Protein AF-A0A3S5BX88-F1 (afdb_monomer)

Radius of gyration: 22.18 Å; Cα contacts (8 Å, |Δi|>4): 60; chains: 1; bounding box: 68×38×36 Å

Foldseek 3Di:
DDPPDDPVRVVVVVVVLVVVQQPDQPGARPVRDRVVVVVVVVVVVVAFDKDWDDDPPDIDIDTDWDAPDPPGDTDDDDDDDDDD

Mean predicted aligned error: 10.96 Å

Structure (mmCIF, N/CA/C/O backbone):
data_AF-A0A3S5BX88-F1
#
_entry.id   AF-A0A3S5BX88-F1
#
loop_
_atom_site.group_PDB
_atom_site.id
_atom_site.type_symbol
_atom_site.label_atom_id
_atom_site.label_alt_id
_atom_site.label_comp_id
_atom_site.label_asym_id
_atom_site.label_entity_id
_atom_site.label_seq_id
_atom_site.pdbx_PDB_ins_code
_atom_site.Cartn_x
_atom_site.Cartn_y
_atom_site.Cartn_z
_atom_site.occupancy
_atom_site.B_iso_or_equiv
_atom_site.auth_seq_id
_atom_site.auth_comp_id
_atom_site.auth_asym_id
_atom_site.auth_atom_id
_atom_site.pdbx_PDB_model_num
ATOM 1 N N . MET A 1 1 ? 47.199 -17.329 -22.337 1.00 35.88 1 MET A N 1
ATOM 2 C CA . MET A 1 1 ? 47.514 -16.025 -21.716 1.00 35.88 1 MET A CA 1
ATOM 3 C C . MET A 1 1 ? 46.267 -15.567 -20.976 1.00 35.88 1 MET A C 1
ATOM 5 O O . MET A 1 1 ? 45.383 -14.979 -21.579 1.00 35.88 1 MET A O 1
ATOM 9 N N . THR A 1 2 ? 46.127 -15.966 -19.711 1.00 36.59 2 THR A N 1
ATOM 10 C CA . THR A 1 2 ? 44.935 -15.661 -18.908 1.00 36.59 2 THR A CA 1
ATOM 11 C C . THR A 1 2 ? 45.119 -14.281 -18.299 1.00 36.59 2 THR A C 1
ATOM 13 O O . THR A 1 2 ? 45.902 -14.107 -17.370 1.00 36.59 2 THR A O 1
ATOM 16 N N . ILE A 1 3 ? 44.445 -13.285 -18.866 1.00 50.22 3 ILE A N 1
ATOM 17 C CA . ILE A 1 3 ? 44.362 -11.943 -18.291 1.00 50.22 3 ILE A CA 1
ATOM 18 C C . ILE A 1 3 ? 43.544 -12.019 -16.996 1.00 50.22 3 ILE A C 1
ATOM 20 O O . ILE A 1 3 ? 42.324 -12.152 -17.022 1.00 50.22 3 ILE A O 1
ATOM 24 N N . ALA A 1 4 ? 44.226 -11.984 -15.850 1.00 49.34 4 ALA A N 1
ATOM 25 C CA . ALA A 1 4 ? 43.589 -11.856 -14.546 1.00 49.34 4 ALA A CA 1
ATOM 26 C C . ALA A 1 4 ? 43.017 -10.436 -14.421 1.00 49.34 4 ALA A C 1
ATOM 28 O O . ALA A 1 4 ? 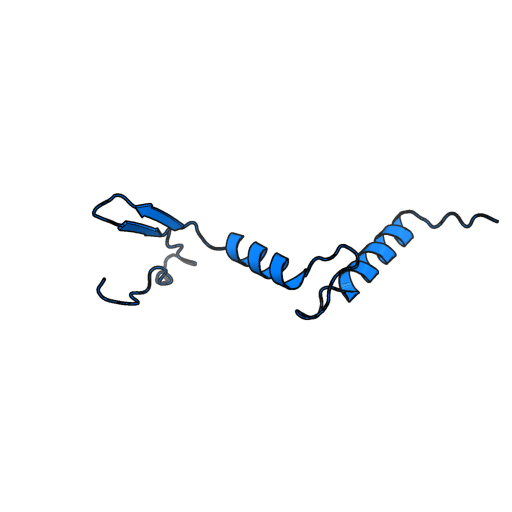43.729 -9.485 -14.101 1.00 49.34 4 ALA A O 1
ATOM 29 N N . VAL A 1 5 ? 41.735 -10.275 -14.747 1.00 59.09 5 VAL A N 1
ATOM 30 C CA . VAL A 1 5 ? 41.036 -8.997 -14.594 1.00 59.09 5 VAL A CA 1
ATOM 31 C C . VAL A 1 5 ? 40.846 -8.733 -13.099 1.00 59.09 5 VAL A C 1
ATOM 33 O O . VAL A 1 5 ? 40.357 -9.592 -12.366 1.00 59.09 5 VAL A O 1
ATOM 36 N N . SER A 1 6 ? 41.278 -7.560 -12.630 1.00 60.75 6 SER A N 1
ATOM 37 C CA . SER A 1 6 ? 41.191 -7.167 -11.218 1.00 60.75 6 SER A CA 1
ATOM 38 C C . SER A 1 6 ? 39.745 -7.278 -10.696 1.00 60.75 6 SER A C 1
ATOM 40 O O . SER A 1 6 ? 38.830 -6.842 -11.399 1.00 60.75 6 SER A O 1
ATOM 42 N N . PRO A 1 7 ? 39.506 -7.765 -9.459 1.00 61.53 7 PRO A N 1
ATOM 43 C CA . PRO A 1 7 ? 38.158 -7.919 -8.896 1.00 61.53 7 PRO A CA 1
ATOM 44 C C . PRO A 1 7 ? 37.321 -6.635 -8.951 1.00 61.53 7 PRO A C 1
ATOM 46 O O . PRO A 1 7 ? 36.118 -6.683 -9.186 1.00 61.53 7 PRO A O 1
ATOM 49 N N . ARG A 1 8 ? 37.964 -5.466 -8.804 1.00 57.72 8 ARG A N 1
ATOM 50 C CA . ARG A 1 8 ? 37.300 -4.157 -8.925 1.00 57.72 8 ARG A CA 1
ATOM 51 C C . ARG A 1 8 ? 36.801 -3.870 -10.342 1.00 57.72 8 ARG A C 1
ATOM 53 O O . ARG A 1 8 ? 35.737 -3.286 -10.493 1.00 57.72 8 ARG A O 1
ATOM 60 N N . VAL A 1 9 ? 37.539 -4.295 -11.366 1.00 61.06 9 VAL A N 1
ATOM 61 C CA . VAL A 1 9 ? 37.158 -4.111 -12.776 1.00 61.06 9 VAL A CA 1
ATOM 62 C C . VAL A 1 9 ? 36.000 -5.044 -13.138 1.00 61.06 9 VAL A C 1
ATOM 64 O O . VAL A 1 9 ? 35.060 -4.613 -13.798 1.00 61.06 9 VAL A O 1
ATOM 67 N N . SER A 1 10 ? 36.003 -6.279 -12.629 1.00 58.78 10 SER A N 1
ATOM 68 C CA . SER A 1 10 ? 34.902 -7.231 -12.829 1.00 58.78 10 SER A CA 1
ATOM 69 C C . SER A 1 10 ? 33.596 -6.776 -12.167 1.00 58.78 10 SER A C 1
ATOM 71 O O . SER A 1 10 ? 32.535 -6.897 -12.771 1.00 58.78 10 SER A O 1
ATOM 73 N N . VAL A 1 11 ? 33.658 -6.199 -10.960 1.00 60.78 11 VAL A N 1
ATOM 74 C CA . VAL A 1 11 ? 32.476 -5.647 -10.267 1.00 60.78 11 VAL A CA 1
ATOM 75 C C . VAL A 1 11 ? 31.927 -4.409 -10.984 1.00 60.78 11 VAL A C 1
ATOM 77 O O . VAL A 1 11 ? 30.713 -4.268 -11.108 1.00 60.78 11 VAL A O 1
ATOM 80 N N . LEU A 1 12 ? 32.793 -3.534 -11.505 1.00 62.78 12 LEU A N 1
ATOM 81 C CA . LEU A 1 12 ? 32.361 -2.381 -12.303 1.00 62.78 12 LEU A CA 1
ATOM 82 C C . LEU A 1 12 ? 31.661 -2.811 -13.597 1.00 62.78 12 LEU A C 1
ATOM 84 O O . LEU A 1 12 ? 30.614 -2.262 -13.916 1.00 62.78 12 LEU A O 1
ATOM 88 N N . TYR A 1 13 ? 32.179 -3.823 -14.298 1.00 60.28 13 TYR A N 1
ATOM 89 C CA . TYR A 1 13 ? 31.518 -4.384 -15.482 1.00 60.28 13 TYR A CA 1
ATOM 90 C C . TYR A 1 13 ? 30.170 -5.032 -15.154 1.00 60.28 13 TYR A C 1
ATOM 92 O O . TYR A 1 13 ? 29.216 -4.866 -15.909 1.00 60.28 13 TYR A O 1
ATOM 100 N N . LEU A 1 14 ? 30.065 -5.735 -14.022 1.00 59.94 14 LEU A N 1
ATOM 101 C CA . LEU A 1 14 ? 28.802 -6.332 -13.588 1.00 59.94 14 LEU A CA 1
ATOM 102 C C . LEU A 1 14 ? 27.742 -5.260 -13.289 1.00 59.94 14 LEU A C 1
ATOM 104 O O . LEU A 1 14 ? 26.606 -5.384 -13.738 1.00 59.94 14 LEU A O 1
ATOM 108 N N . ASN A 1 15 ? 28.128 -4.195 -12.579 1.00 58.91 15 ASN A N 1
ATOM 109 C CA . ASN A 1 15 ? 27.243 -3.066 -12.282 1.00 58.91 15 ASN A CA 1
ATOM 110 C C . ASN A 1 15 ? 26.856 -2.288 -13.548 1.00 58.91 15 ASN A C 1
ATOM 112 O O . ASN A 1 15 ? 25.713 -1.859 -13.674 1.00 58.91 15 ASN A O 1
ATOM 116 N N . LEU A 1 16 ? 27.777 -2.151 -14.506 1.00 61.53 16 LEU A N 1
ATOM 117 C CA . LEU A 1 16 ? 27.495 -1.523 -15.796 1.00 61.53 16 LEU A CA 1
ATOM 118 C C . LEU A 1 16 ? 26.479 -2.342 -16.605 1.00 61.53 16 LEU A C 1
ATOM 120 O O . LEU A 1 16 ? 25.568 -1.773 -17.189 1.00 61.53 16 LEU A O 1
ATOM 124 N N . LEU A 1 17 ? 26.601 -3.674 -16.608 1.00 57.38 17 LEU A N 1
ATOM 125 C CA . LEU A 1 17 ? 25.641 -4.558 -17.272 1.00 57.38 17 LEU A CA 1
ATOM 126 C C . LEU A 1 17 ? 24.273 -4.535 -16.586 1.00 57.38 17 LEU A C 1
ATOM 128 O O . LEU A 1 17 ? 23.268 -4.501 -17.283 1.00 57.38 17 LEU A O 1
ATOM 132 N N . LEU A 1 18 ? 24.217 -4.505 -15.251 1.00 59.50 18 LEU A N 1
ATOM 133 C CA . LEU A 1 18 ? 22.966 -4.326 -14.499 1.00 59.50 18 LEU A CA 1
ATOM 134 C C . LEU A 1 18 ? 22.248 -3.021 -14.888 1.00 59.50 18 LEU A C 1
ATOM 136 O O . LEU A 1 18 ? 21.047 -3.057 -15.149 1.00 59.50 18 LEU A O 1
ATOM 140 N N . SER A 1 19 ? 23.003 -1.927 -15.029 1.00 60.31 19 SER A N 1
ATOM 141 C CA . SER A 1 19 ? 22.507 -0.596 -15.421 1.00 60.31 19 SER A CA 1
ATOM 142 C C . SER A 1 19 ? 22.003 -0.494 -16.873 1.00 60.31 19 SER A C 1
ATOM 144 O O . SER A 1 19 ? 21.453 0.533 -17.262 1.00 60.31 19 SER A O 1
ATOM 146 N N . LEU A 1 20 ? 22.218 -1.510 -17.717 1.00 62.47 20 LEU A N 1
ATOM 147 C CA . LEU A 1 20 ? 21.692 -1.515 -19.090 1.00 62.47 20 LEU A CA 1
ATOM 148 C C . LEU A 1 20 ? 20.280 -2.110 -19.181 1.00 62.47 20 LEU A C 1
ATOM 150 O O . LEU A 1 20 ? 19.577 -1.845 -20.153 1.00 62.47 20 LEU A O 1
ATOM 154 N N . TYR A 1 21 ? 19.865 -2.910 -18.192 1.00 60.91 21 TYR A N 1
ATOM 155 C CA . TYR A 1 21 ? 18.573 -3.616 -18.196 1.00 60.91 21 TYR A CA 1
ATOM 156 C C . TYR A 1 21 ? 17.558 -3.032 -17.211 1.00 60.91 21 TYR A C 1
ATOM 158 O O . TYR A 1 21 ? 16.477 -3.589 -17.038 1.00 60.91 21 TYR A O 1
ATOM 166 N N . ASP A 1 22 ? 17.904 -1.954 -16.517 1.00 69.94 22 ASP A N 1
ATOM 167 C CA . ASP A 1 22 ? 17.054 -1.322 -15.514 1.00 69.94 22 ASP A CA 1
ATOM 168 C C . ASP A 1 22 ? 16.445 0.003 -15.987 1.00 69.94 22 ASP A C 1
ATOM 170 O O . ASP A 1 22 ? 15.668 0.595 -15.252 1.00 69.94 22 ASP A O 1
ATOM 174 N N . HIS A 1 23 ? 16.739 0.460 -17.206 1.00 73.12 23 HIS A N 1
ATOM 175 C CA . HIS A 1 23 ? 16.342 1.788 -17.679 1.00 73.12 23 HIS A CA 1
ATOM 176 C C . HIS A 1 23 ? 14.920 1.874 -18.262 1.00 73.12 23 HIS A C 1
ATOM 178 O O . HIS A 1 23 ? 14.360 2.969 -18.317 1.00 73.12 23 HIS A O 1
ATOM 184 N N . ASP A 1 24 ? 14.336 0.753 -18.697 1.00 75.06 24 ASP A N 1
ATOM 185 C CA . ASP A 1 24 ? 13.009 0.704 -19.322 1.00 75.06 24 ASP A CA 1
ATOM 186 C C . ASP A 1 24 ? 12.173 -0.477 -18.792 1.00 75.06 24 ASP A C 1
ATOM 188 O O . ASP A 1 24 ? 12.703 -1.529 -18.4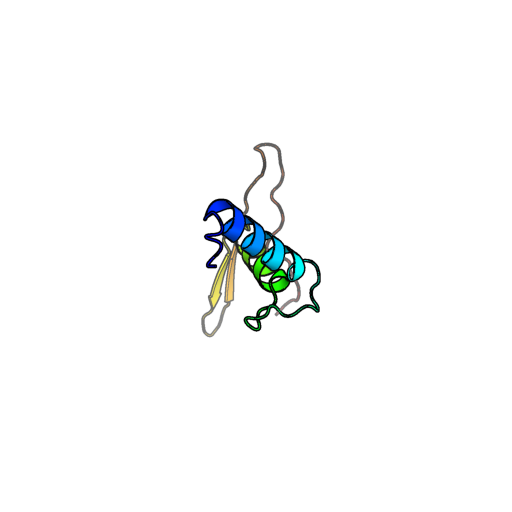32 1.00 75.06 24 ASP A O 1
ATOM 192 N N . VAL A 1 25 ? 10.849 -0.304 -18.739 1.00 77.19 25 VAL A N 1
ATOM 193 C CA . VAL A 1 25 ? 9.887 -1.294 -18.215 1.00 77.19 25 VAL A CA 1
ATOM 194 C C . VAL A 1 25 ? 9.689 -2.483 -19.155 1.00 77.19 25 VAL A C 1
ATOM 196 O O . VAL 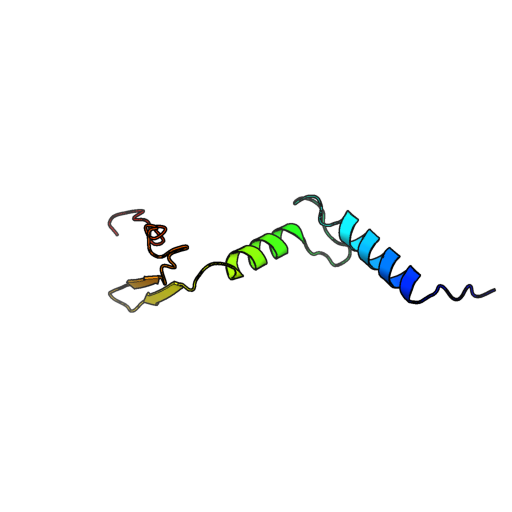A 1 25 ? 9.231 -3.539 -18.723 1.00 77.19 25 VAL A O 1
ATOM 199 N N . SER A 1 26 ? 10.019 -2.313 -20.438 1.00 82.75 26 SER A N 1
ATOM 200 C CA . SER A 1 26 ? 9.868 -3.336 -21.478 1.00 82.75 26 SER A CA 1
ATOM 201 C C . SER A 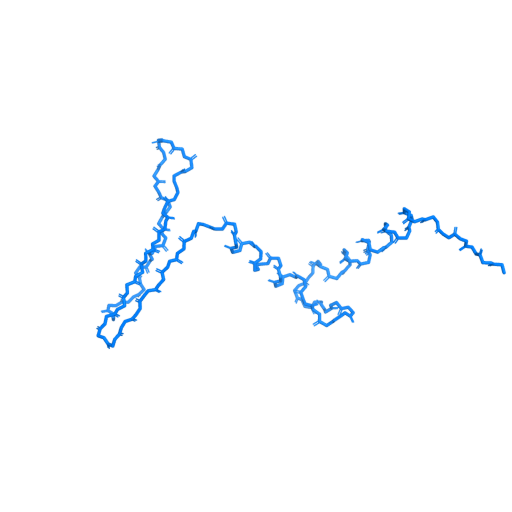1 26 ? 11.065 -4.294 -21.580 1.00 82.75 26 SER A C 1
ATOM 203 O O . SER A 1 26 ? 11.004 -5.305 -22.285 1.00 82.75 26 SER A O 1
ATOM 205 N N . VAL A 1 27 ? 12.155 -3.988 -20.868 1.00 82.62 27 VAL A N 1
ATOM 206 C CA . VAL A 1 27 ? 13.429 -4.694 -20.976 1.00 82.62 27 VAL A CA 1
ATOM 207 C C . VAL A 1 27 ? 13.504 -5.822 -19.951 1.00 82.62 27 VAL A C 1
ATOM 209 O O . VAL A 1 27 ? 13.397 -5.621 -18.743 1.00 82.62 27 VAL A O 1
ATOM 212 N N . TRP A 1 28 ? 13.727 -7.031 -20.458 1.00 80.69 28 TRP A N 1
ATOM 213 C CA . TRP A 1 28 ? 13.960 -8.216 -19.643 1.00 80.69 28 TRP A CA 1
ATOM 214 C C . TRP A 1 28 ? 15.446 -8.354 -19.332 1.00 80.69 28 TRP A C 1
ATOM 216 O O . TRP A 1 28 ? 16.284 -8.298 -20.235 1.00 80.69 28 TRP A O 1
ATOM 226 N N . SER A 1 29 ? 15.782 -8.583 -18.064 1.00 81.94 29 SER A N 1
ATOM 227 C CA . SER A 1 29 ? 17.142 -8.946 -17.684 1.00 81.94 29 SER A CA 1
ATOM 228 C C . SER A 1 29 ? 17.502 -10.340 -18.217 1.00 81.94 29 SER A C 1
ATOM 230 O O . SER A 1 29 ? 16.614 -11.171 -18.430 1.00 81.94 29 SER A O 1
ATOM 232 N N . PRO A 1 30 ? 18.797 -10.666 -18.375 1.00 80.38 30 PRO A N 1
ATOM 233 C CA . PRO A 1 30 ? 19.236 -12.010 -18.766 1.00 80.38 30 PRO A CA 1
ATOM 234 C C . PRO A 1 30 ? 18.765 -13.126 -17.816 1.00 80.38 30 PRO A C 1
ATOM 236 O O . PRO A 1 30 ? 18.770 -14.297 -18.183 1.00 80.38 30 PRO A O 1
ATOM 239 N N . GLN A 1 31 ? 18.361 -12.772 -16.592 1.00 81.50 31 GLN A N 1
ATOM 240 C CA . GLN A 1 31 ? 17.790 -13.675 -15.591 1.00 81.50 31 GLN A CA 1
ATOM 241 C C . GLN A 1 31 ? 16.255 -13.786 -15.686 1.00 81.50 31 GLN A C 1
ATOM 243 O O . GLN A 1 31 ? 15.646 -14.441 -14.843 1.00 81.50 31 GLN A O 1
ATOM 248 N N . GLY A 1 32 ? 15.622 -13.146 -16.674 1.00 83.31 32 GLY A N 1
ATOM 249 C CA . GLY A 1 32 ? 14.171 -13.163 -16.876 1.00 83.31 32 GLY A CA 1
ATOM 250 C C . GLY A 1 32 ? 13.393 -12.291 -15.888 1.00 83.31 32 GLY A C 1
ATOM 251 O O . GLY A 1 32 ? 12.238 -12.588 -15.592 1.00 83.31 32 GLY A O 1
ATOM 252 N N . ARG A 1 33 ? 14.012 -11.235 -15.348 1.00 84.31 33 ARG A N 1
ATOM 253 C CA . ARG A 1 33 ? 13.390 -10.316 -14.379 1.00 84.31 33 ARG A CA 1
ATOM 254 C C . ARG A 1 33 ? 13.223 -8.929 -14.990 1.00 84.31 33 ARG A C 1
ATOM 256 O O . ARG A 1 33 ? 14.012 -8.533 -15.843 1.00 84.31 33 ARG A O 1
ATOM 263 N N . ILE A 1 34 ? 12.232 -8.179 -14.518 1.00 87.75 34 ILE A N 1
ATOM 264 C CA . ILE A 1 34 ? 12.025 -6.775 -14.895 1.00 87.75 34 ILE A CA 1
ATOM 265 C C . ILE A 1 34 ? 12.387 -5.916 -13.686 1.00 87.75 34 ILE A C 1
ATOM 267 O O . ILE A 1 34 ? 11.608 -5.804 -12.739 1.00 87.75 34 ILE A O 1
ATOM 271 N N . HIS A 1 35 ? 13.576 -5.312 -13.707 1.00 85.62 35 HIS A N 1
ATOM 272 C CA . HIS A 1 35 ? 14.103 -4.570 -12.555 1.00 85.62 35 HIS A CA 1
ATOM 273 C C . HIS A 1 35 ? 13.240 -3.354 -12.184 1.00 85.62 35 HIS A C 1
ATOM 275 O O . HIS A 1 35 ? 13.082 -3.055 -11.005 1.00 85.62 35 HIS A O 1
ATOM 281 N N . GLN A 1 36 ? 12.592 -2.712 -13.161 1.00 84.75 36 GLN A N 1
ATOM 282 C CA . GLN A 1 36 ? 11.667 -1.602 -12.910 1.00 84.75 36 GLN A CA 1
ATOM 283 C C . GLN A 1 36 ? 10.473 -1.992 -12.020 1.00 84.75 36 GLN A C 1
ATOM 285 O O . GLN A 1 36 ? 10.090 -1.230 -11.132 1.00 84.75 36 GLN A O 1
ATOM 290 N N . ILE A 1 37 ? 9.915 -3.198 -12.189 1.00 88.62 37 ILE A N 1
ATOM 291 C CA . ILE A 1 37 ? 8.834 -3.700 -11.321 1.00 88.62 37 ILE A CA 1
ATOM 292 C C . ILE A 1 37 ? 9.358 -3.893 -9.896 1.00 88.62 37 ILE A C 1
ATOM 294 O O . ILE A 1 37 ? 8.682 -3.571 -8.922 1.00 88.62 37 ILE A O 1
ATOM 298 N N . GLU A 1 38 ? 10.584 -4.383 -9.756 1.00 88.19 38 GLU A N 1
ATOM 299 C CA . GLU A 1 38 ? 11.196 -4.625 -8.451 1.00 88.19 38 GLU A CA 1
ATOM 300 C C . GLU A 1 38 ? 11.504 -3.326 -7.713 1.00 88.19 38 GLU A C 1
ATOM 302 O O . GLU A 1 38 ? 11.266 -3.237 -6.509 1.00 88.19 38 GLU A O 1
ATOM 307 N N . TYR A 1 39 ? 11.944 -2.292 -8.431 1.00 88.00 39 TYR A N 1
ATOM 308 C CA . TYR A 1 39 ? 12.113 -0.955 -7.868 1.00 88.00 39 TYR A CA 1
ATOM 309 C C . TYR A 1 39 ? 10.784 -0.344 -7.431 1.00 88.00 39 TYR A C 1
ATOM 311 O O . TYR A 1 39 ? 10.711 0.232 -6.345 1.00 88.00 39 TYR A O 1
ATOM 319 N N . ALA A 1 40 ? 9.717 -0.526 -8.213 1.00 89.06 40 ALA A N 1
ATOM 320 C CA . ALA A 1 40 ? 8.381 -0.106 -7.801 1.00 89.06 40 ALA A CA 1
ATOM 321 C C . ALA A 1 40 ? 7.933 -0.832 -6.518 1.00 89.06 40 ALA A C 1
ATOM 323 O O . ALA A 1 40 ? 7.419 -0.200 -5.595 1.00 89.06 40 ALA A O 1
ATOM 324 N N . MET A 1 41 ? 8.193 -2.139 -6.409 1.00 90.56 41 MET A N 1
ATOM 325 C CA . MET A 1 41 ? 7.903 -2.909 -5.193 1.00 90.56 41 MET A CA 1
ATOM 326 C C . MET A 1 41 ? 8.733 -2.450 -3.989 1.00 90.56 41 MET A C 1
ATOM 328 O O . MET A 1 41 ? 8.229 -2.434 -2.865 1.00 90.56 41 MET A O 1
ATOM 332 N N . GLU A 1 42 ? 9.988 -2.054 -4.194 1.00 90.25 42 GLU A N 1
ATOM 333 C CA . GLU A 1 42 ? 10.824 -1.501 -3.127 1.00 90.25 42 GLU A CA 1
ATOM 334 C C . GLU A 1 42 ? 10.323 -0.123 -2.670 1.00 90.25 42 GLU A C 1
ATOM 336 O O . GLU A 1 42 ? 10.302 0.161 -1.471 1.00 90.25 42 GLU A O 1
ATOM 341 N N . ALA A 1 43 ? 9.816 0.702 -3.592 1.00 89.06 43 ALA A N 1
ATOM 342 C CA . ALA A 1 43 ? 9.191 1.980 -3.257 1.00 89.06 43 ALA A CA 1
ATOM 343 C C . ALA A 1 43 ? 7.954 1.809 -2.355 1.00 89.06 43 ALA A C 1
ATOM 345 O O . ALA A 1 43 ? 7.753 2.605 -1.436 1.00 89.06 43 ALA A O 1
ATOM 346 N N . VAL A 1 44 ? 7.167 0.737 -2.532 1.00 89.50 44 VAL A N 1
ATOM 347 C CA . VAL A 1 44 ? 6.029 0.422 -1.643 1.00 89.50 44 VAL A CA 1
ATOM 348 C C . VAL A 1 44 ? 6.489 0.214 -0.194 1.00 89.50 44 VAL A C 1
ATOM 350 O O . VAL A 1 44 ? 5.808 0.656 0.734 1.00 89.50 44 VAL A O 1
ATOM 353 N N . LYS A 1 45 ? 7.666 -0.388 0.027 1.00 89.19 45 LYS A N 1
ATOM 354 C CA . LYS A 1 45 ? 8.212 -0.629 1.377 1.00 89.19 45 LYS A CA 1
ATOM 355 C C . LYS A 1 45 ? 8.655 0.646 2.096 1.00 89.19 45 LYS A C 1
ATOM 357 O O . LYS A 1 45 ? 8.745 0.643 3.321 1.00 89.19 45 LYS A O 1
ATOM 362 N N . GLN A 1 46 ? 8.907 1.732 1.363 1.00 88.25 46 GLN A N 1
ATOM 363 C CA . GLN A 1 46 ? 9.221 3.041 1.949 1.00 88.25 46 GLN A CA 1
ATOM 364 C C . GLN A 1 46 ? 7.975 3.732 2.533 1.00 88.25 46 GLN A C 1
ATOM 366 O O . GLN A 1 46 ? 8.087 4.664 3.334 1.00 88.25 46 GLN A O 1
ATOM 371 N N . GLY A 1 47 ? 6.773 3.271 2.166 1.00 88.19 47 GLY A N 1
ATOM 372 C CA . GLY A 1 47 ? 5.517 3.734 2.746 1.00 88.19 47 GLY A CA 1
ATOM 373 C C . GLY A 1 47 ? 5.347 3.317 4.211 1.00 88.19 47 GLY A C 1
ATOM 374 O O . GLY A 1 47 ? 5.949 2.362 4.697 1.00 88.19 47 GLY A O 1
ATOM 375 N N . SER A 1 48 ? 4.494 4.024 4.960 1.00 90.62 48 SER A N 1
ATOM 376 C CA . SER A 1 48 ? 4.139 3.573 6.312 1.00 90.62 48 SER A CA 1
ATOM 377 C C . SER A 1 48 ? 3.244 2.329 6.277 1.00 90.62 48 SER A C 1
ATOM 379 O O . SER A 1 48 ? 2.530 2.091 5.302 1.00 90.62 48 SER A O 1
ATOM 381 N N . ALA A 1 49 ? 3.252 1.553 7.359 1.00 92.19 49 ALA A N 1
ATOM 382 C CA . ALA A 1 49 ? 2.483 0.318 7.444 1.00 92.19 49 ALA A CA 1
ATOM 383 C C . ALA A 1 49 ? 0.962 0.553 7.349 1.00 92.19 49 ALA A C 1
ATOM 385 O O . ALA A 1 49 ? 0.432 1.564 7.829 1.00 92.19 49 ALA A O 1
ATOM 386 N N . VAL A 1 50 ? 0.274 -0.406 6.731 1.00 94.06 50 VAL A N 1
ATOM 387 C CA . VAL A 1 50 ? -1.188 -0.511 6.658 1.00 94.06 50 VAL A CA 1
ATOM 388 C C . VAL A 1 50 ? -1.556 -1.967 6.926 1.00 94.06 50 VAL A C 1
ATOM 390 O O . VAL A 1 50 ? -0.875 -2.870 6.445 1.00 94.06 50 VAL A O 1
ATOM 393 N N . ILE A 1 51 ? -2.604 -2.193 7.712 1.00 95.12 51 ILE A N 1
ATOM 394 C CA . ILE A 1 51 ? -3.093 -3.518 8.094 1.00 95.12 51 ILE A CA 1
ATOM 395 C C . ILE A 1 51 ? -4.567 -3.603 7.708 1.00 95.12 51 ILE A C 1
ATOM 397 O O . ILE A 1 51 ? -5.353 -2.732 8.072 1.00 95.12 51 ILE A O 1
ATOM 401 N N . GLY A 1 52 ? -4.937 -4.656 6.984 1.00 95.75 52 GLY A N 1
ATOM 402 C CA . GLY A 1 52 ? -6.326 -5.009 6.705 1.00 95.75 52 GLY A CA 1
ATOM 403 C C . GLY A 1 52 ? -6.720 -6.254 7.493 1.00 95.75 52 GLY A C 1
ATOM 404 O O . GLY A 1 52 ? -5.985 -7.240 7.496 1.00 95.75 52 GLY A O 1
ATOM 405 N N . LEU A 1 53 ? -7.869 -6.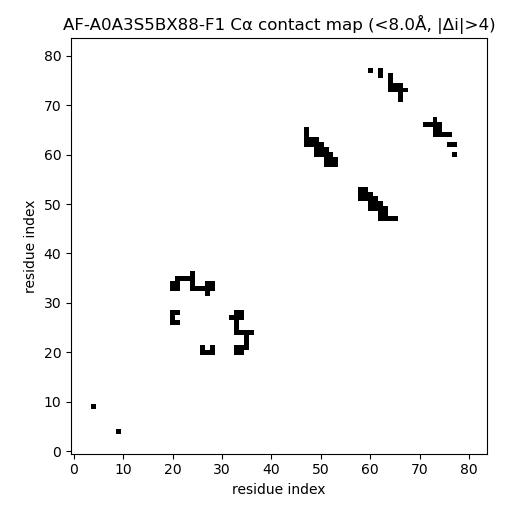210 8.157 1.00 96.25 53 LEU A N 1
ATOM 406 C CA . LEU A 1 53 ? -8.473 -7.337 8.860 1.00 96.25 53 LEU A CA 1
ATOM 407 C C . LEU A 1 53 ? -9.869 -7.564 8.293 1.00 96.25 53 LEU A C 1
ATOM 409 O O . LEU A 1 53 ? -10.621 -6.616 8.103 1.00 96.25 53 LEU A O 1
ATOM 413 N N . LYS A 1 54 ? -10.225 -8.818 8.041 1.00 96.56 54 LYS A N 1
ATOM 414 C CA . LYS A 1 54 ? -11.544 -9.199 7.539 1.00 96.56 54 LYS A CA 1
ATOM 415 C C . LYS A 1 54 ? -12.078 -10.366 8.359 1.00 96.56 54 LYS A C 1
ATOM 417 O O . LYS A 1 54 ? -11.332 -11.301 8.646 1.00 96.56 54 LYS A O 1
ATOM 422 N N . ASN A 1 55 ? -13.363 -10.327 8.686 1.00 96.44 55 ASN A N 1
ATOM 423 C CA . ASN A 1 55 ? -14.126 -11.495 9.116 1.00 96.44 55 ASN A CA 1
ATOM 424 C C . ASN A 1 55 ? -15.275 -11.760 8.116 1.00 96.44 55 ASN A C 1
ATOM 426 O O . ASN A 1 55 ? -15.263 -11.239 6.999 1.00 96.44 55 ASN A O 1
ATOM 430 N N . ASN A 1 56 ? -16.229 -12.622 8.473 1.00 96.31 56 ASN A N 1
ATOM 431 C CA . ASN A 1 56 ? -17.332 -12.968 7.570 1.00 96.31 56 ASN A CA 1
ATOM 432 C C . ASN A 1 56 ? -18.290 -11.796 7.308 1.00 96.31 56 ASN A C 1
ATOM 434 O O . ASN A 1 56 ? -18.896 -11.758 6.242 1.00 96.31 56 ASN A O 1
ATOM 438 N N . ASP A 1 57 ? -18.378 -10.842 8.236 1.00 95.50 57 ASP A N 1
ATOM 439 C CA . ASP A 1 57 ? -19.414 -9.804 8.246 1.00 95.50 57 ASP A CA 1
ATOM 440 C C . ASP A 1 57 ? -18.849 -8.387 8.027 1.00 95.50 57 ASP A C 1
ATOM 442 O O . ASP A 1 57 ? -19.560 -7.486 7.600 1.00 95.50 57 ASP A O 1
ATOM 446 N N . PHE A 1 58 ? -17.563 -8.175 8.310 1.00 94.69 58 PHE A N 1
ATOM 447 C CA . PHE A 1 58 ? -16.910 -6.871 8.385 1.00 94.69 58 PHE A CA 1
ATOM 448 C C . PHE A 1 58 ? -15.477 -6.917 7.851 1.00 94.69 58 PHE A C 1
ATOM 450 O O . PHE A 1 58 ? -14.756 -7.913 7.975 1.00 94.69 58 PHE A O 1
ATOM 457 N N . SER A 1 59 ? -15.032 -5.781 7.317 1.00 95.06 59 SER A N 1
ATOM 458 C CA . SER A 1 59 ? -13.639 -5.524 6.951 1.00 95.06 59 SER A CA 1
ATOM 459 C C . SER A 1 59 ? -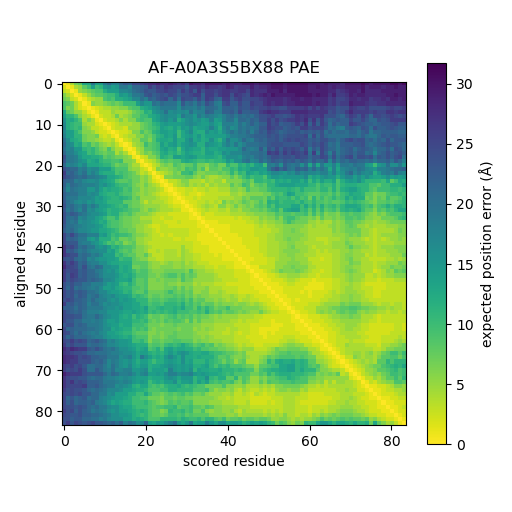13.178 -4.211 7.577 1.00 95.06 59 SER A C 1
ATOM 461 O O . SER A 1 59 ? -13.909 -3.226 7.592 1.00 95.06 59 SER A O 1
ATOM 463 N N . ILE A 1 60 ? -11.969 -4.205 8.125 1.00 94.69 60 ILE A N 1
ATOM 464 C CA . ILE A 1 60 ? -11.370 -3.077 8.834 1.00 94.69 60 ILE A CA 1
ATOM 465 C C . ILE A 1 60 ? -10.003 -2.802 8.215 1.00 94.69 60 ILE A C 1
ATOM 467 O O . ILE A 1 60 ? -9.203 -3.719 8.024 1.00 94.69 60 ILE A O 1
ATOM 471 N N . ILE A 1 61 ? -9.713 -1.532 7.939 1.00 95.62 61 ILE A N 1
ATOM 472 C CA . ILE A 1 61 ? -8.407 -1.071 7.458 1.00 95.62 61 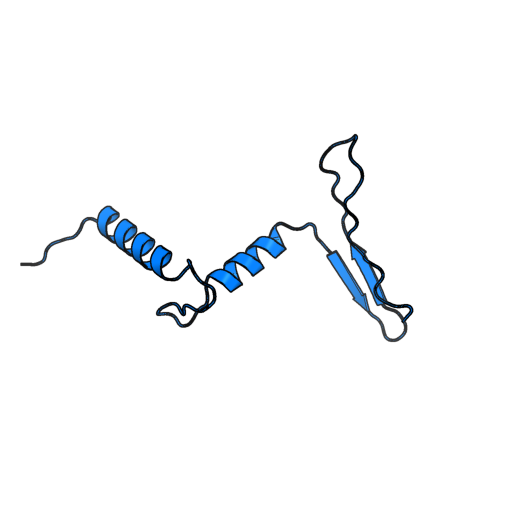ILE A CA 1
ATOM 473 C C . ILE A 1 61 ? -7.823 -0.104 8.488 1.00 95.62 61 ILE A C 1
ATOM 475 O O . ILE A 1 61 ? -8.449 0.882 8.869 1.00 95.62 61 ILE A O 1
ATOM 479 N N . LEU A 1 62 ? -6.599 -0.383 8.926 1.00 93.88 62 LEU A N 1
ATOM 480 C CA . LEU A 1 62 ? -5.829 0.416 9.872 1.00 93.88 62 LEU A CA 1
ATOM 481 C C . LEU A 1 62 ? -4.587 0.947 9.158 1.00 93.88 62 LEU A C 1
ATOM 483 O O . LEU A 1 62 ? -3.762 0.173 8.678 1.00 93.88 62 LEU A O 1
ATOM 487 N N . ALA A 1 63 ? -4.427 2.266 9.096 1.00 93.44 63 ALA A N 1
ATOM 488 C CA . ALA A 1 63 ? -3.297 2.902 8.428 1.00 93.44 63 ALA A CA 1
ATOM 489 C C . ALA A 1 63 ? -2.511 3.789 9.394 1.00 93.44 63 ALA A C 1
ATOM 491 O O . ALA A 1 63 ? -3.072 4.679 10.033 1.00 93.44 63 ALA A O 1
ATOM 492 N N . LEU A 1 64 ? -1.191 3.598 9.457 1.00 91.12 64 LEU A N 1
ATOM 493 C CA . LEU A 1 64 ? -0.320 4.485 10.224 1.00 91.12 64 LEU A CA 1
ATOM 494 C C . LEU A 1 64 ? -0.073 5.777 9.432 1.00 91.12 64 LEU A C 1
ATOM 496 O O . LEU A 1 64 ? 0.653 5.764 8.433 1.00 91.12 64 LEU A O 1
ATOM 500 N N . LYS A 1 65 ? -0.641 6.900 9.878 1.00 88.69 65 LYS A N 1
ATOM 501 C CA . LYS A 1 65 ? -0.353 8.228 9.314 1.00 88.69 65 LYS A CA 1
ATOM 502 C C . LYS A 1 65 ? 0.930 8.786 9.944 1.00 88.69 65 LYS A C 1
ATOM 504 O O . LYS A 1 65 ? 1.048 8.845 11.164 1.00 88.69 65 LYS A O 1
ATOM 509 N N . ARG A 1 66 ? 1.907 9.168 9.116 1.00 83.62 66 ARG A N 1
ATOM 510 C CA . ARG A 1 66 ? 3.144 9.841 9.553 1.00 83.62 66 ARG A CA 1
ATOM 511 C C . ARG A 1 66 ? 3.039 11.324 9.203 1.00 83.62 66 ARG A C 1
ATOM 513 O O . ARG A 1 66 ? 2.753 11.639 8.051 1.00 83.62 66 ARG A O 1
ATOM 520 N N . ALA A 1 67 ? 3.252 12.205 10.178 1.00 83.19 67 ALA A N 1
ATOM 521 C CA . ALA A 1 67 ? 3.414 13.634 9.925 1.00 83.19 67 ALA A CA 1
ATOM 522 C C . ALA A 1 67 ? 4.885 13.909 9.573 1.00 83.19 67 ALA A C 1
ATOM 524 O O . ALA A 1 67 ? 5.766 13.456 10.308 1.00 83.19 67 ALA A O 1
ATOM 525 N N . PRO A 1 68 ? 5.179 14.614 8.469 1.00 82.19 68 PRO A N 1
ATOM 526 C CA . PRO A 1 68 ? 6.554 14.958 8.112 1.00 82.19 68 PRO A CA 1
ATOM 527 C C . PRO A 1 68 ? 7.146 16.043 9.029 1.00 82.19 6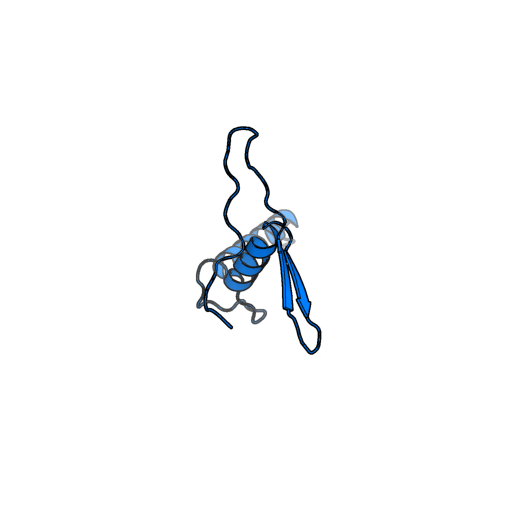8 PRO A C 1
ATOM 529 O O . PRO A 1 68 ? 8.363 16.132 9.159 1.00 82.19 68 PRO A O 1
ATOM 532 N N . SER A 1 69 ? 6.306 16.849 9.686 1.00 83.50 69 SER A N 1
ATOM 533 C CA . SER A 1 69 ? 6.698 17.817 10.716 1.00 83.50 69 SER A CA 1
ATOM 534 C C . SER A 1 69 ? 5.540 18.078 11.685 1.00 83.50 69 SER A C 1
ATOM 536 O O . SER A 1 69 ? 4.389 17.800 11.356 1.00 83.50 69 SER A O 1
ATOM 538 N N . GLU A 1 70 ? 5.826 18.633 12.868 1.00 79.69 70 GLU A N 1
ATOM 539 C CA . GLU A 1 70 ? 4.814 18.901 13.911 1.00 79.69 70 GLU A CA 1
ATOM 540 C C . GLU A 1 70 ? 3.721 19.892 13.478 1.00 79.69 70 GLU A C 1
ATOM 542 O O . GLU A 1 70 ? 2.610 19.857 13.998 1.00 79.69 70 GLU A O 1
ATOM 547 N N . LEU A 1 71 ? 4.023 20.759 12.508 1.00 87.81 71 LEU A N 1
ATOM 548 C CA . LEU A 1 71 ? 3.092 21.755 11.967 1.00 87.81 71 LEU A CA 1
ATOM 549 C C . LEU A 1 71 ? 2.387 21.284 10.684 1.00 87.81 71 LEU A C 1
ATOM 551 O O . LEU A 1 71 ? 1.578 22.021 10.123 1.00 87.81 71 LEU A O 1
ATOM 555 N N . SER A 1 72 ? 2.719 20.094 10.179 1.00 83.75 72 SER A N 1
ATOM 556 C CA . SER A 1 72 ? 2.177 19.570 8.926 1.00 83.75 72 SER A CA 1
ATOM 557 C C . SER A 1 72 ? 0.946 18.703 9.172 1.00 83.75 72 SER A C 1
ATOM 559 O O . SER A 1 72 ? 0.888 17.919 10.120 1.00 83.75 72 SER A O 1
ATOM 561 N N . SER A 1 73 ? -0.044 18.822 8.287 1.00 80.75 73 SER A N 1
ATOM 562 C CA . SER A 1 73 ? -1.181 17.910 8.260 1.00 80.75 73 SER A CA 1
ATOM 563 C C . SER A 1 73 ? -0.751 16.512 7.811 1.00 80.75 73 SER A C 1
ATOM 565 O O . SER A 1 73 ? 0.225 16.315 7.086 1.00 80.75 73 SER A O 1
ATOM 567 N N . PHE A 1 74 ? -1.502 15.505 8.245 1.00 81.75 74 PHE A N 1
ATOM 568 C CA . PHE A 1 74 ? -1.252 14.136 7.824 1.00 81.75 74 PHE A CA 1
ATOM 569 C C . PHE A 1 74 ? -1.641 13.930 6.359 1.00 81.75 74 PHE A C 1
ATOM 571 O O . PHE A 1 74 ? -2.716 14.349 5.932 1.00 81.75 74 PHE A O 1
ATOM 578 N N . GLN A 1 75 ? -0.817 13.185 5.622 1.00 84.19 75 GLN A N 1
ATOM 579 C CA . GLN A 1 75 ? -1.207 12.659 4.318 1.00 84.19 75 GLN A CA 1
ATOM 580 C C . GLN A 1 75 ? -2.366 11.660 4.497 1.00 84.19 75 GLN A C 1
ATOM 582 O O . GLN A 1 75 ? -2.254 10.684 5.251 1.00 84.19 75 GLN A O 1
ATOM 587 N N . GLU A 1 76 ? -3.481 11.907 3.808 1.00 86.12 76 GLU A N 1
ATOM 588 C CA . GLU A 1 76 ? -4.608 10.974 3.708 1.00 86.12 76 GLU A CA 1
ATOM 589 C C . GLU A 1 76 ? -4.135 9.645 3.106 1.00 86.12 76 GLU A C 1
ATOM 591 O O . GLU A 1 76 ? -3.414 9.618 2.109 1.00 86.12 76 GLU A O 1
ATOM 596 N N . LYS A 1 77 ? -4.517 8.538 3.749 1.00 89.56 77 LYS A N 1
ATOM 597 C CA . LYS A 1 77 ? -4.044 7.188 3.404 1.00 89.56 77 LYS A CA 1
ATOM 598 C C . LYS A 1 77 ? -5.146 6.203 3.050 1.00 89.56 77 LYS A C 1
ATOM 600 O O . LYS A 1 77 ? -4.884 5.244 2.336 1.00 89.56 77 LYS A O 1
ATOM 605 N N . ILE A 1 78 ? -6.337 6.407 3.597 1.00 91.75 78 ILE A N 1
ATOM 606 C CA . ILE A 1 78 ? -7.516 5.601 3.305 1.00 91.75 78 ILE A CA 1
ATOM 607 C C . ILE A 1 78 ? -8.421 6.524 2.511 1.00 91.75 78 ILE A C 1
ATOM 609 O O . ILE A 1 78 ? -8.793 7.579 3.012 1.00 91.75 78 ILE A O 1
ATOM 613 N N . ILE A 1 79 ? -8.695 6.151 1.269 1.00 93.44 79 ILE A N 1
ATOM 614 C CA . ILE A 1 79 ? -9.511 6.938 0.353 1.00 93.44 79 ILE A CA 1
ATOM 615 C C . ILE A 1 79 ? -10.808 6.168 0.165 1.00 93.44 79 ILE A C 1
ATOM 617 O O . ILE A 1 79 ? -10.775 4.972 -0.126 1.00 93.44 79 ILE A O 1
ATOM 621 N N . HIS A 1 80 ? -11.934 6.846 0.361 1.00 92.50 80 HIS A N 1
ATOM 622 C CA . HIS A 1 80 ? -13.237 6.268 0.082 1.00 92.50 80 HIS A CA 1
ATOM 623 C C . HIS A 1 80 ? -13.393 6.090 -1.427 1.00 92.50 80 HIS A C 1
ATOM 625 O O . HIS A 1 80 ? -13.256 7.056 -2.179 1.00 92.50 80 HIS A O 1
ATOM 631 N N . ILE A 1 81 ? -13.643 4.857 -1.861 1.00 93.81 81 ILE A N 1
ATOM 632 C CA . ILE A 1 81 ? -13.851 4.535 -3.275 1.00 93.81 81 ILE A CA 1
ATOM 633 C C . ILE A 1 81 ? -15.342 4.355 -3.560 1.00 93.81 81 ILE A C 1
ATOM 635 O O . ILE A 1 81 ? -15.810 4.832 -4.589 1.00 93.81 81 ILE A O 1
ATOM 639 N N . ASP A 1 82 ? -16.073 3.697 -2.654 1.00 94.56 82 ASP A N 1
ATOM 640 C CA . ASP A 1 82 ? -17.478 3.323 -2.827 1.00 94.56 82 ASP A CA 1
ATOM 641 C C . ASP A 1 82 ? -18.132 2.960 -1.476 1.00 94.56 82 ASP A C 1
ATOM 643 O O . ASP A 1 82 ? -17.413 2.736 -0.502 1.00 94.56 82 ASP A O 1
ATOM 647 N N . ASP A 1 83 ? -19.464 2.870 -1.441 1.00 92.94 83 ASP A N 1
ATOM 648 C CA . ASP A 1 83 ? -20.307 2.727 -0.235 1.00 92.94 83 ASP A CA 1
ATOM 649 C C . ASP A 1 83 ? -20.491 1.270 0.268 1.00 92.94 83 ASP A C 1
ATOM 651 O O . ASP A 1 83 ? -21.346 1.011 1.118 1.00 92.94 83 ASP A O 1
ATOM 655 N N . HIS A 1 84 ? -19.740 0.308 -0.277 1.00 81.56 84 HIS A N 1
ATOM 656 C CA . HIS A 1 84 ? -19.894 -1.130 0.004 1.00 81.56 84 HIS A CA 1
ATOM 657 C C . HIS A 1 84 ? -19.223 -1.601 1.302 1.00 81.56 84 HIS A C 1
ATOM 659 O O . HIS A 1 84 ? -18.118 -1.110 1.633 1.00 81.56 84 HIS A O 1
#

Sequence (84 aa):
MTIAVSPRVSVLYLNLLLSLYDHDVSVWSPQGRIHQIEYAMEAVKQGSAVIGLKNNDFSIILALKRAPSELSSFQEKIIHIDDH

pLDDT: mean 80.1, std 14.89, range [35.88, 96.56]

Secondary structure (DSSP, 8-state):
------HHHHHHHHHHHHTTSSS-TTPPPTTS--HHHHHHHHHHHTSPPEEEEE-SS-EEEEE----SSTTSPPPP--------

Nearest PDB structures (foldseek):
  9d0t-as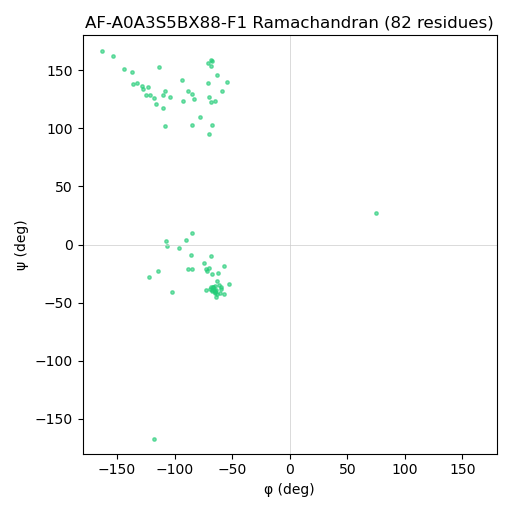sembly1_F  TM=9.771E-01  e=4.119E-04  Saccharomyces cerevisiae
  8oix-assembly1_T  TM=9.342E-01  e=2.496E-03  Trichomonas vaginalis G3
  3rse-assembly1_A  TM=2.639E-01  e=2.961E+00  Bos taurus

Organism: NCBI:txid117903

InterPro domains:
  IPR000426 Proteasome alpha-subunit, N-terminal domain [PF10584] (21-43)
  IPR000426 Proteasome alpha-subunit, N-terminal domain [PS00388] (21-43)
  IPR000426 Proteasome alpha-subunit, N-terminal domain [SM00948] (21-43)
  IPR001353 Proteasome, subunit alpha/beta [PF00227] (44-84)
  IPR029055 Nucleophile aminohydrolases, N-terminal [G3DSA:3.60.20.10] (18-84)
  IPR029055 Nucleophile aminohydrolases, N-terminal [SSF56235] (21-84)
  IPR050115 Proteasome subunit alpha [PTHR11599] (26-84)

Solvent-accessible surface area (backbone atoms only — not comparable to full-atom values): 5575 Å² total; per-residue (Å²): 136,84,80,81,73,53,71,70,58,55,51,51,52,50,54,53,56,55,63,68,31,47,79,46,82,87,37,66,32,100,86,75,43,47,47,43,62,53,51,53,56,52,54,58,67,74,49,70,65,68,48,78,48,74,62,98,89,52,74,48,78,50,70,58,71,65,57,92,43,98,90,47,74,62,64,86,82,81,75,90,85,72,97,123